Protein AF-A0A852T495-F1 (afdb_monomer)

Structure (mmCIF, N/CA/C/O backbone):
data_AF-A0A852T495-F1
#
_entry.id   AF-A0A852T495-F1
#
loop_
_atom_site.group_PDB
_atom_site.id
_atom_site.type_symbol
_atom_site.label_atom_id
_atom_site.label_alt_id
_atom_site.label_comp_id
_atom_site.label_asym_id
_atom_site.label_entity_id
_atom_site.label_seq_id
_atom_site.pdbx_PDB_ins_code
_atom_site.Cartn_x
_atom_site.Cartn_y
_atom_site.Cartn_z
_atom_site.occupancy
_atom_site.B_iso_or_equiv
_atom_site.auth_seq_id
_atom_site.auth_comp_id
_atom_site.auth_asym_id
_atom_site.auth_atom_id
_atom_site.pdbx_PDB_model_num
ATOM 1 N N . MET A 1 1 ? 19.603 -0.289 4.344 1.00 61.31 1 MET A N 1
ATOM 2 C CA . MET A 1 1 ? 19.093 -1.225 3.290 1.00 61.31 1 MET A CA 1
ATOM 3 C C . MET A 1 1 ? 17.872 -2.006 3.778 1.00 61.31 1 MET A C 1
ATOM 5 O O . MET A 1 1 ? 16.965 -2.215 2.978 1.00 61.31 1 MET A O 1
ATOM 9 N N . ILE A 1 2 ? 17.840 -2.371 5.066 1.00 76.38 2 ILE A N 1
ATOM 10 C CA . ILE A 1 2 ? 16.660 -2.874 5.794 1.00 76.38 2 ILE A CA 1
ATOM 11 C C . ILE A 1 2 ? 15.654 -1.745 6.078 1.00 76.38 2 ILE A C 1
ATOM 13 O O . ILE A 1 2 ? 14.451 -1.968 6.073 1.00 76.38 2 ILE A O 1
ATOM 17 N N . ASP A 1 3 ? 16.138 -0.514 6.235 1.00 83.94 3 ASP A N 1
ATOM 18 C CA . ASP A 1 3 ? 15.343 0.625 6.718 1.00 83.94 3 ASP A CA 1
ATOM 19 C C . ASP A 1 3 ? 14.194 1.002 5.778 1.00 83.94 3 ASP A C 1
ATOM 21 O O . ASP A 1 3 ? 13.100 1.305 6.236 1.00 83.94 3 ASP A O 1
ATOM 25 N N . THR A 1 4 ? 14.409 0.929 4.459 1.00 85.19 4 THR A N 1
ATOM 26 C CA . THR A 1 4 ? 13.363 1.203 3.458 1.00 85.19 4 THR A CA 1
ATOM 27 C C . THR A 1 4 ? 12.271 0.134 3.468 1.00 85.19 4 THR A C 1
ATOM 29 O O . THR A 1 4 ? 11.095 0.464 3.354 1.00 85.19 4 THR A O 1
ATOM 32 N N . GLN A 1 5 ? 12.651 -1.137 3.645 1.00 87.31 5 GLN A N 1
ATOM 33 C CA . GLN A 1 5 ? 11.696 -2.242 3.741 1.00 87.31 5 GLN A CA 1
ATOM 34 C C . GLN A 1 5 ? 10.872 -2.110 5.027 1.00 87.31 5 GLN A C 1
ATOM 36 O O . GLN A 1 5 ? 9.644 -2.093 4.974 1.00 87.31 5 GLN A O 1
ATOM 41 N N . LEU A 1 6 ? 11.547 -1.878 6.155 1.00 91.44 6 LEU A N 1
ATOM 42 C CA . LEU A 1 6 ? 10.909 -1.631 7.445 1.00 91.44 6 LEU A CA 1
ATOM 43 C C . LEU A 1 6 ? 9.967 -0.418 7.402 1.00 91.44 6 LEU A C 1
ATOM 45 O O . LEU A 1 6 ? 8.882 -0.459 7.975 1.00 91.44 6 LEU A O 1
ATOM 49 N N . ALA A 1 7 ? 10.363 0.664 6.727 1.00 90.94 7 ALA A N 1
ATOM 50 C CA . ALA A 1 7 ? 9.519 1.843 6.556 1.00 90.94 7 ALA A CA 1
ATOM 51 C C . ALA A 1 7 ? 8.260 1.528 5.735 1.00 90.94 7 ALA A C 1
ATOM 53 O O . ALA A 1 7 ? 7.172 1.940 6.129 1.00 90.94 7 ALA A O 1
ATOM 54 N N . SER A 1 8 ? 8.388 0.767 4.641 1.00 91.50 8 SER A N 1
ATOM 55 C CA . SER A 1 8 ? 7.234 0.364 3.826 1.00 91.50 8 SER A CA 1
ATOM 56 C C . SER A 1 8 ? 6.221 -0.466 4.623 1.00 91.50 8 SER A C 1
ATOM 58 O O . SER A 1 8 ? 5.025 -0.198 4.558 1.00 91.50 8 SER A O 1
ATOM 60 N N . GLU A 1 9 ? 6.695 -1.404 5.448 1.00 92.25 9 GLU A N 1
ATOM 61 C CA . GLU A 1 9 ? 5.846 -2.263 6.281 1.00 92.25 9 GLU A CA 1
ATOM 62 C C . GLU A 1 9 ? 5.141 -1.468 7.384 1.00 92.25 9 GLU A C 1
ATOM 64 O O . GLU A 1 9 ? 3.940 -1.630 7.589 1.00 92.25 9 GLU A O 1
ATOM 69 N N . LYS A 1 10 ? 5.861 -0.560 8.055 1.00 92.75 10 LYS A N 1
ATOM 70 C CA . LYS A 1 10 ? 5.278 0.313 9.084 1.00 92.75 10 LYS A CA 1
ATOM 71 C C . LYS A 1 10 ? 4.181 1.211 8.517 1.00 92.75 10 LYS A C 1
ATOM 73 O O . LYS A 1 10 ? 3.083 1.237 9.063 1.00 92.75 10 LYS A O 1
ATOM 78 N N . ILE A 1 11 ? 4.459 1.892 7.405 1.00 92.00 11 ILE A N 1
ATOM 79 C CA . ILE A 1 11 ? 3.497 2.795 6.759 1.00 92.00 11 ILE A CA 1
ATOM 80 C C . ILE A 1 11 ? 2.275 2.015 6.261 1.00 92.00 11 ILE A C 1
ATOM 82 O O . ILE A 1 11 ? 1.159 2.521 6.343 1.00 92.00 11 ILE A O 1
ATOM 86 N N . LEU A 1 12 ? 2.454 0.775 5.791 1.00 90.94 12 LEU A N 1
ATOM 87 C CA . LEU A 1 12 ? 1.334 -0.070 5.381 1.00 90.94 12 LEU A CA 1
ATOM 88 C C . LEU A 1 12 ? 0.424 -0.419 6.564 1.00 90.94 12 LEU A C 1
ATOM 90 O O . LEU A 1 12 ? -0.792 -0.309 6.443 1.00 90.94 12 LEU A O 1
ATOM 94 N N . VAL A 1 13 ? 0.993 -0.806 7.710 1.00 91.25 13 VAL A N 1
ATOM 95 C CA . VAL A 1 13 ? 0.202 -1.092 8.918 1.00 91.25 13 VAL A CA 1
ATOM 96 C C . VAL A 1 13 ? -0.562 0.154 9.365 1.00 91.25 13 VAL A C 1
ATOM 98 O O . VAL A 1 13 ? -1.766 0.064 9.592 1.00 91.25 13 VAL A O 1
ATOM 101 N N . GLU A 1 14 ? 0.098 1.314 9.405 1.00 88.88 14 GLU A N 1
ATOM 102 C CA . GLU A 1 14 ? -0.553 2.593 9.717 1.00 88.88 14 GLU A CA 1
ATOM 103 C C . GLU A 1 14 ? -1.709 2.892 8.753 1.00 88.88 14 GLU A C 1
ATOM 105 O O . GLU A 1 14 ? -2.810 3.226 9.190 1.00 88.88 14 GLU A O 1
ATOM 110 N N . ALA A 1 15 ? -1.493 2.704 7.448 1.00 88.94 15 ALA A N 1
ATOM 111 C CA . ALA A 1 15 ? -2.502 2.919 6.417 1.00 88.94 15 ALA A CA 1
ATOM 112 C C . ALA A 1 15 ? -3.756 2.061 6.620 1.00 88.94 15 ALA A C 1
ATOM 114 O O . ALA A 1 15 ? -4.869 2.562 6.476 1.00 88.94 15 ALA A O 1
ATOM 115 N N . ILE A 1 16 ? -3.582 0.785 6.976 1.00 86.19 16 ILE A N 1
ATOM 116 C CA . ILE A 1 16 ? -4.687 -0.144 7.242 1.00 86.19 16 ILE A CA 1
ATOM 117 C C . ILE A 1 16 ? -5.407 0.222 8.545 1.00 86.19 16 ILE A C 1
ATOM 119 O O . ILE A 1 16 ? -6.635 0.199 8.579 1.00 86.19 16 ILE A O 1
ATOM 123 N N . THR A 1 17 ? -4.678 0.600 9.600 1.00 85.12 17 THR A N 1
ATOM 124 C CA . THR A 1 17 ? -5.293 0.998 10.879 1.00 85.12 17 THR A CA 1
ATOM 125 C C . THR A 1 17 ? -6.037 2.330 10.802 1.00 85.12 17 THR A C 1
ATOM 127 O O . THR A 1 17 ? -7.048 2.501 11.476 1.00 85.12 17 THR A O 1
ATOM 130 N N . GLU A 1 18 ? -5.558 3.265 9.981 1.00 84.12 18 GLU A N 1
ATOM 131 C CA . GLU A 1 18 ? -6.158 4.592 9.797 1.00 84.12 18 GLU A CA 1
ATOM 132 C C . GLU A 1 18 ? -7.164 4.636 8.635 1.00 84.12 18 GLU A C 1
ATOM 134 O O . GLU A 1 18 ? -7.878 5.623 8.478 1.00 84.12 18 GLU A O 1
ATOM 139 N N . GLY A 1 19 ? -7.212 3.597 7.795 1.00 83.50 19 GLY A N 1
ATOM 140 C CA . GLY A 1 19 ? -8.027 3.583 6.580 1.00 83.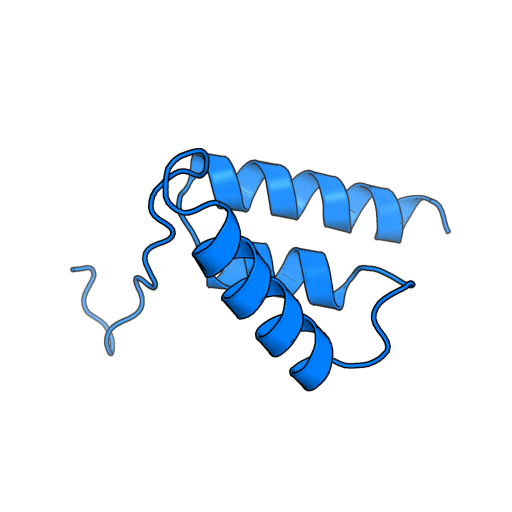50 19 GLY A CA 1
ATOM 141 C C . GLY A 1 19 ? -7.554 4.578 5.511 1.00 83.50 19 GLY A C 1
ATOM 142 O O . GLY A 1 19 ? -8.375 5.091 4.751 1.00 83.50 19 GLY A O 1
ATOM 143 N N . SER A 1 20 ? -6.252 4.887 5.451 1.00 84.69 20 SER A N 1
ATOM 144 C CA . SER A 1 20 ? -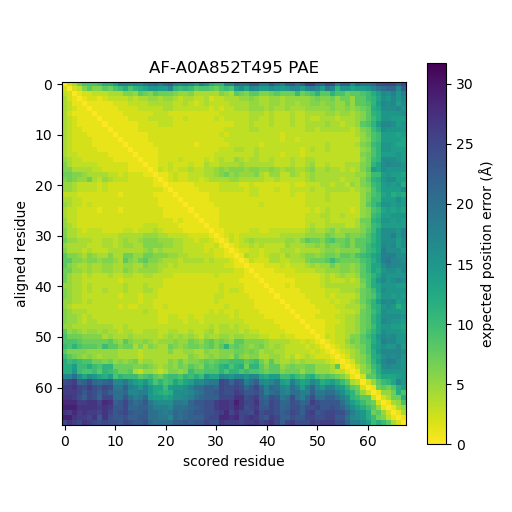5.687 5.905 4.554 1.00 84.69 20 SER A CA 1
ATOM 145 C C . SER A 1 20 ? -5.148 5.310 3.253 1.00 84.69 20 SER A C 1
ATOM 147 O O . SER A 1 20 ? -4.129 4.614 3.229 1.00 84.69 20 SER A O 1
ATOM 149 N N . TYR A 1 21 ? -5.788 5.660 2.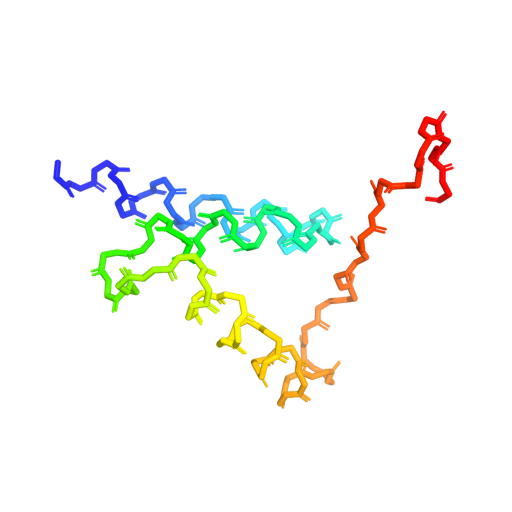136 1.00 86.69 21 TYR A N 1
ATOM 150 C CA . TYR A 1 21 ? -5.315 5.284 0.800 1.00 86.69 21 TYR A CA 1
ATOM 151 C C . TYR A 1 21 ? -3.950 5.903 0.457 1.00 86.69 21 TYR A C 1
ATOM 153 O O . TYR A 1 21 ? -3.120 5.263 -0.184 1.00 86.69 21 TYR A O 1
ATOM 161 N N . GLU A 1 22 ? -3.691 7.143 0.879 1.00 87.06 22 GLU A N 1
ATOM 162 C CA . GLU A 1 22 ? -2.439 7.841 0.556 1.00 87.06 22 GLU A CA 1
ATOM 163 C C . GLU A 1 22 ? -1.234 7.188 1.228 1.00 87.06 22 GLU A C 1
ATOM 165 O O . GLU A 1 22 ? -0.209 6.966 0.578 1.00 87.06 22 GLU A O 1
ATOM 170 N N . LYS A 1 23 ? -1.376 6.800 2.502 1.00 88.62 23 LYS A N 1
ATOM 171 C CA . LYS A 1 23 ? -0.334 6.047 3.207 1.00 88.62 23 LYS A CA 1
ATOM 172 C C . LYS A 1 23 ? -0.141 4.662 2.593 1.00 88.62 23 LYS A C 1
ATOM 174 O O . LYS A 1 23 ? 0.998 4.240 2.401 1.00 88.62 23 LYS A O 1
A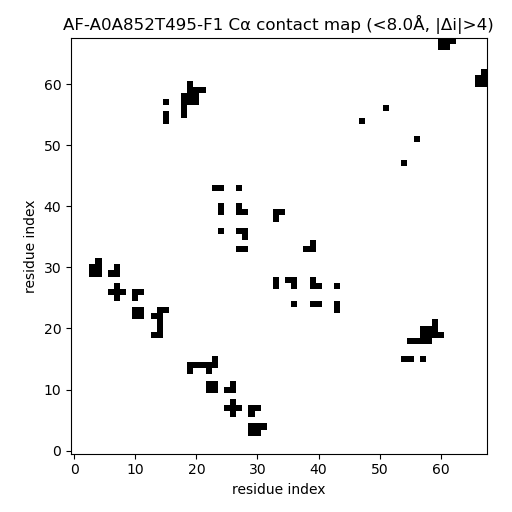TOM 179 N N . ALA A 1 24 ? -1.224 3.982 2.207 1.00 89.31 24 ALA A N 1
ATOM 180 C CA . ALA A 1 24 ? -1.118 2.699 1.516 1.00 89.31 24 ALA A CA 1
ATOM 181 C C . ALA A 1 24 ? -0.329 2.860 0.208 1.00 89.31 24 ALA A C 1
ATOM 183 O O . ALA A 1 24 ? 0.626 2.128 -0.036 1.00 89.31 24 ALA A O 1
ATOM 184 N N . LEU A 1 25 ? -0.632 3.885 -0.591 1.00 89.88 25 LEU A N 1
ATOM 185 C CA . LEU A 1 25 ? 0.113 4.181 -1.813 1.00 89.88 25 LEU A CA 1
ATOM 186 C C . LEU A 1 25 ? 1.590 4.487 -1.527 1.00 89.88 25 LEU A C 1
ATOM 188 O O . LEU A 1 25 ? 2.465 3.983 -2.230 1.00 89.88 25 LEU A O 1
ATOM 192 N N . GLN A 1 26 ? 1.887 5.259 -0.480 1.00 89.94 26 GLN A N 1
ATOM 193 C CA . GLN A 1 26 ? 3.259 5.562 -0.070 1.00 89.94 26 GLN A CA 1
ATOM 194 C C . GLN A 1 26 ? 4.041 4.295 0.307 1.00 89.94 26 GLN A C 1
ATOM 196 O O . GLN A 1 26 ? 5.199 4.156 -0.092 1.00 89.94 26 GLN A O 1
ATOM 201 N N . ALA A 1 27 ? 3.415 3.347 1.008 1.00 91.31 27 ALA A N 1
ATOM 202 C CA . ALA A 1 27 ? 4.026 2.058 1.322 1.00 91.31 27 ALA A CA 1
ATOM 203 C C . ALA A 1 27 ? 4.382 1.264 0.054 1.00 91.31 27 ALA A C 1
ATOM 205 O O . ALA A 1 27 ? 5.485 0.723 -0.047 1.00 91.31 27 ALA A O 1
ATOM 206 N N . PHE A 1 28 ? 3.492 1.250 -0.942 1.00 89.81 28 PHE A N 1
ATOM 207 C CA . PHE A 1 28 ? 3.743 0.586 -2.225 1.00 89.81 28 PHE A CA 1
ATOM 208 C C . PHE A 1 28 ? 4.827 1.302 -3.047 1.00 89.81 28 PHE A C 1
ATOM 210 O O . PHE A 1 28 ? 5.656 0.643 -3.665 1.00 89.81 28 PHE A O 1
ATOM 217 N N . ILE A 1 29 ? 4.889 2.636 -3.021 1.00 90.19 29 ILE A N 1
ATOM 218 C CA . ILE A 1 29 ? 5.952 3.405 -3.698 1.00 90.19 29 ILE A CA 1
ATOM 219 C C . ILE A 1 29 ? 7.329 3.125 -3.081 1.00 90.19 29 ILE A C 1
ATOM 221 O O . ILE A 1 29 ? 8.326 3.062 -3.796 1.00 90.19 29 ILE A O 1
ATOM 225 N N . LEU A 1 30 ? 7.395 2.964 -1.757 1.00 88.75 30 LEU A N 1
ATOM 226 C CA . LEU A 1 30 ? 8.640 2.668 -1.042 1.00 88.75 30 LEU A CA 1
ATOM 227 C C . LEU A 1 30 ? 9.118 1.222 -1.237 1.00 88.75 30 LEU A C 1
ATOM 229 O O . LEU A 1 30 ? 10.275 0.913 -0.937 1.00 88.75 30 LEU A O 1
ATOM 233 N N . ASN A 1 31 ? 8.256 0.337 -1.739 1.00 87.75 31 ASN A N 1
ATOM 234 C CA . ASN A 1 31 ? 8.607 -1.048 -1.994 1.00 87.75 31 ASN A CA 1
ATOM 235 C C . ASN A 1 31 ? 9.532 -1.165 -3.217 1.00 87.75 31 ASN A C 1
ATOM 237 O O . ASN A 1 31 ? 9.193 -0.760 -4.326 1.00 87.75 31 ASN A O 1
ATOM 241 N N . LYS A 1 32 ? 10.698 -1.790 -3.030 1.00 85.12 32 LYS A N 1
ATOM 242 C CA . LYS A 1 32 ? 11.719 -1.950 -4.079 1.00 85.12 32 LYS A CA 1
ATOM 243 C C . LYS A 1 32 ? 11.295 -2.838 -5.247 1.00 85.12 32 LYS A C 1
ATOM 245 O O . LYS A 1 32 ? 11.930 -2.778 -6.296 1.00 85.12 32 LYS A O 1
ATOM 250 N N . THR A 1 33 ? 10.283 -3.685 -5.075 1.00 88.62 33 THR A N 1
ATOM 251 C CA . THR A 1 33 ? 9.771 -4.527 -6.166 1.00 88.62 33 THR A CA 1
ATOM 252 C C . THR A 1 33 ? 8.888 -3.741 -7.131 1.00 88.62 33 THR A C 1
ATOM 254 O O . THR A 1 33 ? 8.610 -4.221 -8.230 1.00 88.62 33 THR A O 1
ATOM 257 N N . ILE A 1 34 ? 8.469 -2.531 -6.750 1.00 87.69 34 ILE A N 1
ATOM 258 C CA . ILE A 1 34 ? 7.557 -1.706 -7.528 1.00 87.69 34 ILE A CA 1
ATOM 259 C C . ILE A 1 34 ? 8.360 -0.624 -8.264 1.00 87.69 34 ILE A C 1
ATOM 261 O O . ILE A 1 34 ? 8.975 0.236 -7.639 1.00 87.69 34 ILE A O 1
ATOM 265 N N . PRO A 1 35 ? 8.369 -0.633 -9.609 1.00 88.00 35 PRO A N 1
ATOM 266 C CA . PRO A 1 35 ? 9.296 0.184 -10.391 1.00 88.00 35 PRO A CA 1
ATOM 267 C C . PRO A 1 35 ? 8.873 1.653 -10.529 1.00 88.00 35 PRO A C 1
ATOM 269 O O . PRO A 1 35 ? 9.671 2.482 -10.958 1.00 88.00 35 PRO A O 1
ATOM 272 N N . SER A 1 36 ? 7.611 1.995 -10.245 1.00 87.69 36 SER A N 1
ATOM 273 C CA . SER A 1 36 ? 7.119 3.373 -10.346 1.00 87.69 36 SER A CA 1
ATOM 274 C C . SER A 1 36 ? 5.853 3.604 -9.528 1.00 87.69 36 SER A C 1
ATOM 276 O O . SER A 1 36 ? 5.070 2.681 -9.303 1.00 87.69 36 SER A O 1
ATOM 278 N N . ALA A 1 37 ? 5.590 4.865 -9.180 1.00 85.94 37 ALA A N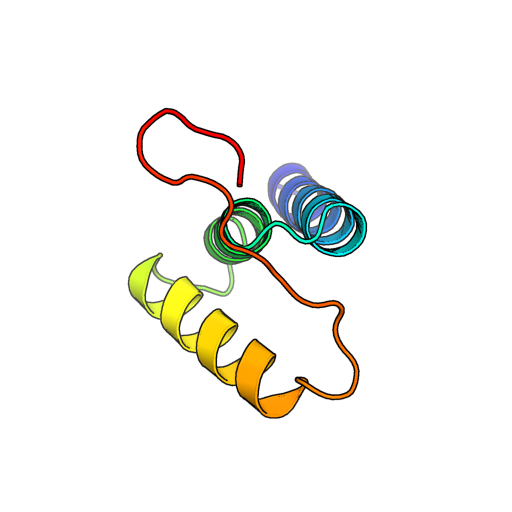 1
ATOM 279 C CA . ALA A 1 37 ? 4.362 5.265 -8.494 1.00 85.94 37 ALA A CA 1
ATOM 280 C C . ALA A 1 37 ? 3.086 5.007 -9.31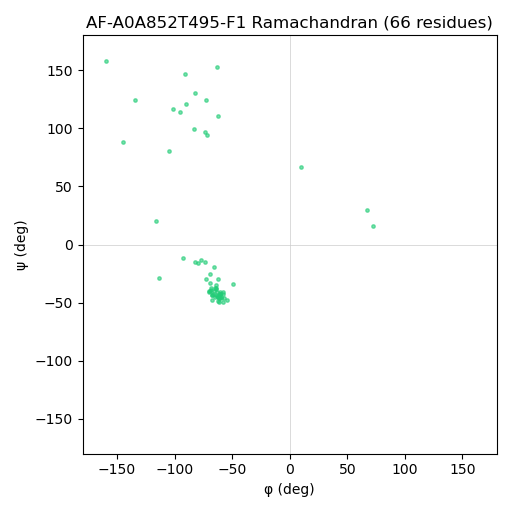6 1.00 85.94 37 ALA A C 1
ATOM 282 O O . ALA A 1 37 ? 2.031 4.724 -8.756 1.00 85.94 37 ALA A O 1
ATOM 283 N N . ILE A 1 38 ? 3.180 5.048 -10.649 1.00 88.62 38 ILE A N 1
ATOM 284 C CA . ILE A 1 38 ? 2.050 4.739 -11.537 1.00 88.62 38 ILE A CA 1
ATOM 285 C C . ILE A 1 38 ? 1.687 3.254 -11.427 1.00 88.62 38 ILE A C 1
ATOM 287 O O . ILE A 1 38 ? 0.510 2.911 -11.341 1.00 88.62 38 ILE A O 1
ATOM 291 N N . VAL A 1 39 ? 2.696 2.377 -11.411 1.00 89.12 39 VAL A N 1
ATOM 292 C CA . VAL A 1 39 ? 2.503 0.931 -11.230 1.00 89.12 39 VAL A CA 1
ATOM 293 C C . VAL A 1 39 ? 2.040 0.624 -9.804 1.00 89.12 39 VAL A C 1
ATOM 295 O O . VAL A 1 39 ? 1.124 -0.173 -9.643 1.00 89.12 39 VAL A O 1
ATOM 298 N N . ALA A 1 40 ? 2.586 1.310 -8.794 1.00 89.25 40 ALA A N 1
ATOM 299 C CA . ALA A 1 40 ? 2.152 1.199 -7.398 1.00 89.25 40 ALA A CA 1
ATOM 300 C C . ALA A 1 40 ? 0.650 1.452 -7.249 1.00 89.25 40 ALA A C 1
ATOM 302 O O . ALA A 1 40 ? -0.056 0.654 -6.642 1.00 89.25 40 ALA A O 1
ATOM 303 N N . LYS A 1 41 ? 0.161 2.536 -7.863 1.00 88.06 41 LYS A N 1
ATOM 304 C CA . LYS A 1 41 ? -1.253 2.903 -7.832 1.00 88.06 41 LYS A CA 1
ATOM 305 C C . LYS A 1 41 ? -2.133 1.845 -8.492 1.00 88.06 41 LYS A C 1
ATOM 307 O O . LYS A 1 41 ? -3.112 1.430 -7.894 1.00 88.06 41 LYS A O 1
ATOM 312 N N . LYS A 1 42 ? -1.763 1.392 -9.695 1.00 89.62 42 LYS A N 1
ATOM 313 C CA . LYS A 1 42 ? -2.516 0.351 -10.413 1.00 89.62 42 LYS A CA 1
ATOM 314 C C . LYS A 1 42 ? -2.623 -0.928 -9.588 1.00 89.62 42 LYS A C 1
ATOM 316 O O . LYS A 1 42 ? -3.719 -1.419 -9.383 1.00 89.62 42 LYS A O 1
ATOM 321 N N . ILE A 1 43 ? -1.498 -1.405 -9.054 1.00 90.06 43 ILE A N 1
ATOM 322 C CA . ILE A 1 43 ? -1.471 -2.606 -8.214 1.00 90.06 43 ILE A CA 1
ATOM 323 C C . ILE A 1 43 ? -2.324 -2.407 -6.958 1.00 90.06 43 ILE A C 1
ATOM 325 O O . ILE A 1 43 ? -3.074 -3.302 -6.593 1.00 90.06 43 ILE A O 1
ATOM 329 N N . LEU A 1 44 ? -2.220 -1.256 -6.290 1.00 88.94 44 LEU A N 1
ATOM 330 C CA . LEU A 1 44 ? -3.013 -0.975 -5.097 1.00 88.94 44 LEU A CA 1
ATOM 331 C C . LEU A 1 44 ? -4.515 -0.953 -5.408 1.00 88.94 44 LEU A C 1
ATOM 333 O O . LEU A 1 44 ? -5.282 -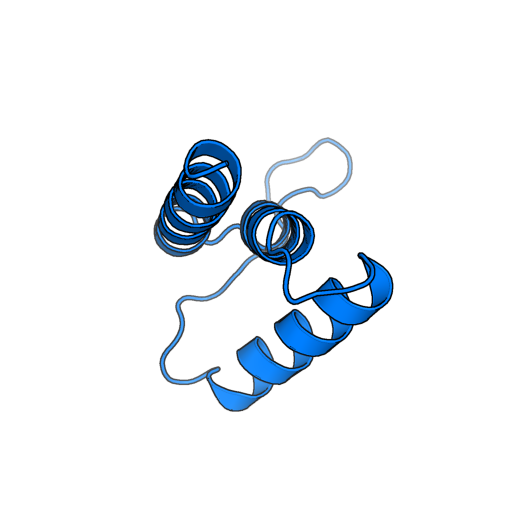1.563 -4.673 1.00 88.94 44 LEU A O 1
ATOM 337 N N . ASP A 1 45 ? -4.926 -0.299 -6.494 1.00 87.50 45 ASP A N 1
ATOM 338 C CA . ASP A 1 45 ? -6.326 -0.242 -6.925 1.00 87.50 45 ASP A CA 1
ATOM 339 C C . ASP A 1 45 ? -6.854 -1.653 -7.274 1.00 87.50 45 ASP A C 1
ATOM 341 O O . ASP A 1 45 ? -7.921 -2.040 -6.793 1.00 87.50 45 ASP A O 1
ATOM 345 N N . ASP A 1 46 ? -6.069 -2.455 -8.006 1.00 91.25 46 ASP A N 1
ATOM 346 C CA . ASP A 1 46 ? -6.398 -3.847 -8.355 1.00 91.25 46 ASP A CA 1
ATOM 347 C C . ASP A 1 46 ? -6.503 -4.739 -7.100 1.00 91.25 46 ASP A C 1
ATOM 349 O O . ASP A 1 46 ? -7.399 -5.578 -6.984 1.00 91.25 46 ASP A O 1
ATOM 353 N N . LEU A 1 47 ? -5.604 -4.555 -6.125 1.00 88.94 47 LEU A N 1
ATOM 354 C CA . LEU A 1 47 ? -5.610 -5.302 -4.864 1.00 88.94 47 LEU A CA 1
ATOM 355 C C . LEU A 1 47 ? -6.778 -4.906 -3.965 1.00 88.94 47 LEU A C 1
ATOM 357 O O . LEU A 1 47 ? -7.387 -5.790 -3.361 1.00 88.94 47 LEU A O 1
ATOM 361 N N . ILE A 1 48 ? -7.106 -3.614 -3.888 1.00 87.12 48 ILE A N 1
ATOM 362 C CA . ILE A 1 48 ? -8.292 -3.138 -3.173 1.00 87.12 48 ILE A CA 1
ATOM 363 C C . ILE A 1 48 ? -9.528 -3.771 -3.794 1.00 87.12 48 ILE A C 1
ATOM 365 O O . ILE A 1 48 ? -10.364 -4.272 -3.054 1.00 87.12 48 ILE A O 1
ATOM 369 N N . GLU A 1 49 ? -9.631 -3.798 -5.126 1.00 87.12 49 GLU A N 1
ATOM 370 C CA . GLU A 1 49 ? -10.748 -4.425 -5.828 1.00 87.12 49 GLU A CA 1
ATOM 371 C C . GLU A 1 49 ? -10.867 -5.926 -5.567 1.00 87.12 49 GLU A C 1
ATOM 373 O O . GLU A 1 49 ? -11.963 -6.403 -5.265 1.00 87.12 49 GLU A O 1
ATOM 378 N N . ALA A 1 50 ? -9.757 -6.654 -5.632 1.00 91.38 50 ALA A N 1
ATOM 379 C CA . ALA A 1 50 ? -9.743 -8.091 -5.393 1.00 91.38 50 ALA A CA 1
ATOM 380 C C . ALA A 1 50 ? -10.019 -8.466 -3.924 1.00 91.38 50 ALA A C 1
ATOM 382 O O . ALA A 1 50 ? -10.488 -9.570 -3.658 1.00 91.38 50 ALA A O 1
ATOM 383 N N . ASN A 1 51 ? -9.734 -7.569 -2.972 1.00 88.12 51 ASN A N 1
ATOM 384 C CA . ASN A 1 51 ? -9.831 -7.833 -1.533 1.00 88.12 51 ASN A CA 1
ATOM 385 C C . ASN A 1 51 ? -10.884 -6.969 -0.821 1.00 88.12 51 ASN A C 1
ATOM 387 O O . ASN A 1 51 ? -10.816 -6.833 0.402 1.00 88.12 51 ASN A O 1
ATOM 391 N N . LYS A 1 52 ? -11.864 -6.407 -1.548 1.00 81.00 52 LYS A N 1
ATOM 392 C CA . LYS A 1 52 ? -12.922 -5.531 -0.995 1.00 81.00 52 LYS A CA 1
ATOM 393 C C . LYS A 1 52 ? -13.617 -6.125 0.238 1.00 81.00 52 LYS A C 1
ATOM 395 O O . LYS A 1 52 ? -13.966 -5.380 1.145 1.00 81.00 52 LYS A O 1
ATOM 400 N N . ASP A 1 53 ? -13.775 -7.447 0.282 1.00 85.00 53 ASP A N 1
ATOM 401 C CA . ASP A 1 53 ? -14.450 -8.159 1.375 1.00 85.00 53 ASP A CA 1
ATOM 402 C C . ASP A 1 53 ? -13.552 -8.426 2.600 1.00 85.00 53 ASP A C 1
ATOM 404 O O . ASP A 1 53 ? -14.049 -8.772 3.671 1.00 85.00 53 ASP A O 1
ATOM 408 N N . PHE A 1 54 ? -12.229 -8.284 2.458 1.00 83.50 54 PHE A N 1
ATOM 409 C CA . PHE A 1 54 ? -11.241 -8.621 3.491 1.00 83.50 54 PHE A CA 1
ATOM 410 C C . PHE A 1 54 ? -10.493 -7.406 4.039 1.00 83.50 54 PHE A C 1
ATOM 412 O O . PHE A 1 54 ? -10.011 -7.437 5.172 1.00 83.50 54 PHE A O 1
ATOM 419 N N . TRP A 1 55 ? -10.332 -6.358 3.232 1.00 82.50 55 TRP A N 1
ATOM 420 C CA . TRP A 1 55 ? -9.600 -5.157 3.617 1.00 82.50 55 TRP A CA 1
ATOM 421 C C . TRP A 1 55 ? -10.536 -4.126 4.254 1.00 82.50 55 TRP A C 1
ATOM 423 O O . TRP A 1 55 ? -11.699 -4.019 3.861 1.00 82.50 55 TRP A O 1
ATOM 43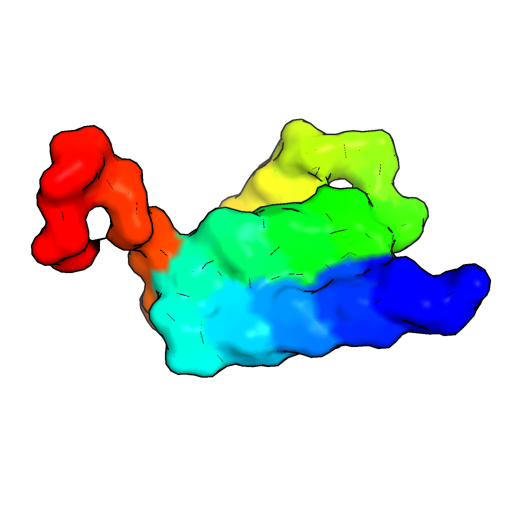3 N N . PRO A 1 56 ? -10.051 -3.328 5.223 1.00 78.38 56 PRO A N 1
ATOM 434 C CA . PRO A 1 56 ? -10.825 -2.201 5.717 1.00 78.38 56 PRO A CA 1
ATOM 435 C C . PRO A 1 56 ? -11.045 -1.182 4.595 1.00 78.38 56 PRO A C 1
ATOM 437 O O . PRO A 1 56 ? -10.246 -1.064 3.665 1.00 78.38 56 PRO A O 1
ATOM 440 N N . THR A 1 57 ? -12.133 -0.420 4.690 1.00 77.06 57 THR A N 1
ATOM 441 C CA . THR A 1 57 ? -12.433 0.632 3.716 1.00 77.06 57 THR A CA 1
ATOM 442 C C . THR A 1 57 ? -11.337 1.694 3.750 1.00 77.06 57 THR A C 1
ATOM 444 O O . THR A 1 57 ? -11.215 2.442 4.718 1.00 77.06 57 THR A O 1
ATOM 447 N N . LEU A 1 58 ? -10.540 1.761 2.683 1.00 74.44 58 LEU A N 1
ATOM 448 C CA . LEU A 1 58 ? -9.526 2.794 2.508 1.00 74.44 58 LEU A CA 1
ATOM 449 C C . LEU A 1 58 ? -10.193 4.043 1.935 1.00 74.44 58 LEU A C 1
ATOM 451 O O . LEU A 1 58 ? -10.456 4.139 0.736 1.00 74.44 58 LEU A O 1
ATOM 455 N N . THR A 1 59 ? -10.497 5.005 2.798 1.00 68.00 59 THR A N 1
ATOM 456 C CA . THR A 1 59 ? -11.018 6.305 2.378 1.00 68.00 59 THR A CA 1
ATOM 457 C C . THR A 1 59 ? -9.875 7.225 1.957 1.00 68.00 59 THR A C 1
ATOM 459 O O . THR A 1 59 ? -8.904 7.424 2.687 1.00 68.00 59 THR A O 1
ATOM 462 N N . LYS A 1 60 ? -10.003 7.853 0.783 1.00 57.34 60 LYS A N 1
ATOM 463 C CA . LYS A 1 60 ? -9.280 9.096 0.494 1.00 57.34 60 LYS A CA 1
ATOM 464 C C . LYS A 1 60 ? -9.957 10.202 1.288 1.00 57.34 60 LYS A C 1
ATOM 466 O O . LYS A 1 60 ? -10.962 10.734 0.832 1.00 57.34 60 LYS A O 1
ATOM 471 N N . LYS A 1 61 ? -9.449 10.549 2.463 1.00 43.06 61 LYS A N 1
ATOM 472 C CA . LYS A 1 61 ? -9.885 11.779 3.131 1.00 43.06 61 LYS A CA 1
ATOM 473 C C . LYS A 1 61 ? -8.810 12.843 3.005 1.00 43.06 61 LYS A C 1
ATOM 475 O O . LYS A 1 61 ? -8.042 13.091 3.925 1.00 43.06 61 LYS A O 1
ATOM 480 N N . PHE A 1 62 ? -8.815 13.458 1.826 1.00 38.69 62 PHE A N 1
ATOM 481 C CA . PHE A 1 62 ? -8.436 14.850 1.636 1.00 38.69 62 PHE A CA 1
ATOM 482 C C . PHE A 1 62 ? -9.334 15.429 0.532 1.00 38.69 62 PHE A C 1
ATOM 484 O O . PHE A 1 62 ? -9.009 15.347 -0.652 1.00 38.69 62 PHE A O 1
ATOM 491 N N . GLU A 1 63 ? -10.500 15.957 0.909 1.00 38.81 63 GLU A N 1
ATOM 492 C CA . GLU A 1 63 ? -11.205 16.930 0.069 1.00 38.81 63 GLU A CA 1
ATOM 493 C C . GLU A 1 63 ? -10.713 18.317 0.477 1.00 38.81 63 GLU A C 1
ATOM 495 O O . GLU A 1 63 ? -10.793 18.670 1.647 1.00 38.81 63 GLU A O 1
ATOM 500 N N . GLU A 1 64 ? -10.139 19.053 -0.480 1.00 39.84 64 GLU A N 1
ATOM 501 C CA . GLU A 1 64 ? -9.886 20.505 -0.493 1.00 39.84 64 GLU A CA 1
ATOM 502 C C . GLU A 1 64 ? -10.123 21.272 0.831 1.00 39.84 64 GLU A C 1
ATOM 504 O O . GLU A 1 64 ? -11.003 22.123 0.934 1.00 39.84 64 GLU A O 1
ATOM 509 N N . GLY A 1 65 ? -9.317 21.006 1.864 1.00 41.88 65 GLY A N 1
ATOM 510 C CA . GLY A 1 65 ? -9.390 21.745 3.128 1.00 41.88 65 GLY A CA 1
ATOM 511 C C . GLY A 1 65 ? -10.608 21.467 4.022 1.00 41.88 65 GLY A C 1
ATOM 512 O O . GLY A 1 65 ? -10.832 22.236 4.957 1.00 41.88 65 GLY A O 1
ATOM 513 N N . VAL A 1 66 ? -11.363 20.386 3.817 1.00 34.09 66 VAL A N 1
ATOM 514 C CA . VAL A 1 66 ? -12.402 19.938 4.757 1.00 34.09 66 VAL A CA 1
ATOM 515 C C . VAL A 1 66 ? -12.305 18.429 4.987 1.00 34.09 66 VAL A C 1
ATOM 517 O O . VAL A 1 66 ? -12.354 17.623 4.062 1.00 34.09 66 VAL A O 1
ATOM 520 N N . TYR A 1 67 ? -12.185 18.047 6.261 1.00 39.06 67 TYR A N 1
ATOM 521 C CA . TYR A 1 67 ? -12.281 16.657 6.700 1.00 39.06 67 TYR A CA 1
ATOM 522 C C . TYR A 1 67 ? -13.742 16.206 6.600 1.00 39.06 67 TYR A C 1
ATOM 524 O O . TYR A 1 67 ? -14.525 16.440 7.522 1.00 39.06 67 TYR A O 1
ATOM 532 N N . VAL A 1 68 ? -14.119 15.585 5.482 1.00 43.75 68 VAL A N 1
ATOM 533 C CA . VAL A 1 68 ? -15.294 14.699 5.447 1.00 43.75 68 VAL A CA 1
ATOM 534 C C . VAL A 1 68 ? -14.94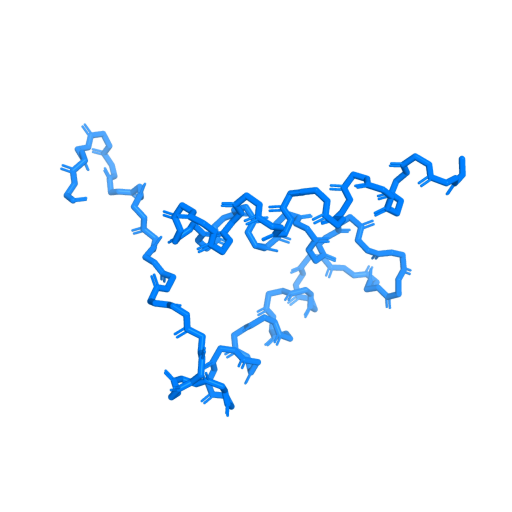5 13.368 6.034 1.00 43.75 68 VAL A C 1
ATOM 536 O O . VAL A 1 68 ? -13.773 12.963 5.928 1.00 43.75 68 VAL A O 1
#

Radius of gyration: 12.4 Å; Cα contacts (8 Å, |Δi|>4): 67; chains: 1; bounding box: 34×30×22 Å

Foldseek 3Di:
DVVLLVQLVVLCVVCQVVLAPVSPLVSLQSDPVQPHSVSSVVVSVVVCVVCVVPGDRRDHQDDPPDGD

Sequence (68 aa):
MIDTQLASEKILVEAITEGSYEKALQAFILNKTIPSAIVAKKILDDLIEANKDFWPTLTKKFEEGVYV

Secondary structure (DSSP, 8-state):
--HHHHHHHHHHHHHHHHTBHHHHHHHHHH-TT---HHHHHHHHHHHHHHTTTTS---B---BTTB--

InterPro domains:
  IPR015955 Lactate dehydrogenase/glycoside hydrolase, family 4, C-terminal [G3DSA:3.90.110.10] (1-66)
  IPR015955 Lactate dehydrogenase/glycoside hydrolase, family 4, C-terminal [SSF56327] (3-60)
  IPR022616 Glycosyl hydrolase, family 4, C-terminal [PF11975] (1-33)

Mean predicted aligned error: 6.98 Å

pLDDT: mean 80.63, std 16.2, range [34.09, 92.75]

Nearest PDB structures (foldseek):
  6wbt-assembly1_B  TM=9.934E-01  e=5.962E-05  metagenomes
  6wbt-assembly1_C  TM=9.979E-01  e=8.662E-05  metagenomes
  6wbt-assembly1_D  TM=9.968E-01  e=9.218E-05  metagenomes
  6dux-assembly1_A  TM=9.917E-01  e=2.496E-04  Klebsiella pneumoniae
  6dvv-assembly2_B  TM=9.941E-01  e=4.108E-04  Klebsiella pneumoniae

Organism: NCBI:txid86668

Solvent-accessible surface area (backbone atoms only — not comparable to full-atom values): 3881 Å² total; per-residue (Å²): 125,64,61,52,56,54,49,19,54,51,38,34,52,51,12,60,76,69,22,30,40,65,41,37,44,51,16,39,46,50,32,87,89,40,93,39,61,71,56,25,47,53,54,50,55,53,50,48,64,76,33,60,92,77,50,73,75,59,45,80,73,77,49,94,95,45,92,111